Protein AF-A0A6V7LL19-F1 (afdb_monomer_lite)

pLDDT: mean 96.35, std 3.45, range [81.56, 98.5]

Radius of gyration: 12.12 Å; chains: 1; bounding box: 30×14×31 Å

Structure (mmCIF, N/CA/C/O backbone):
data_AF-A0A6V7LL19-F1
#
_entry.id   AF-A0A6V7LL19-F1
#
loop_
_atom_site.group_PDB
_atom_site.id
_atom_site.type_symbol
_atom_site.label_atom_id
_atom_site.label_alt_id
_atom_site.label_comp_id
_atom_site.label_asym_id
_atom_site.label_entity_id
_atom_site.label_seq_id
_atom_site.pdbx_PDB_ins_code
_atom_site.Cartn_x
_atom_site.Cartn_y
_atom_site.Cartn_z
_atom_site.occupancy
_atom_site.B_iso_or_equiv
_atom_site.auth_seq_id
_atom_site.auth_comp_id
_atom_site.auth_asym_id
_atom_site.auth_atom_id
_atom_site.pdbx_PDB_model_num
ATOM 1 N N . SER A 1 1 ? -17.262 6.172 5.614 1.00 81.56 1 SER A N 1
ATOM 2 C CA . SER A 1 1 ? -16.219 7.055 5.056 1.00 81.56 1 SER A CA 1
ATOM 3 C C . SER A 1 1 ? -14.985 6.918 5.922 1.00 81.56 1 SER A C 1
ATOM 5 O O . SER A 1 1 ? -15.149 6.731 7.119 1.00 81.56 1 SER A O 1
ATOM 7 N N . ASN A 1 2 ? -13.790 6.965 5.332 1.00 92.38 2 ASN A N 1
ATOM 8 C CA . ASN A 1 2 ? -12.537 7.022 6.091 1.00 92.38 2 ASN A CA 1
ATOM 9 C C . ASN A 1 2 ? -12.191 8.488 6.379 1.00 92.38 2 ASN A C 1
ATOM 11 O O . ASN A 1 2 ? -12.385 9.315 5.488 1.00 92.38 2 ASN A O 1
ATOM 15 N N . GLU A 1 3 ? -11.702 8.813 7.578 1.00 96.12 3 GLU A N 1
ATOM 16 C CA . GLU A 1 3 ? -11.284 10.187 7.907 1.00 96.12 3 GLU A CA 1
ATOM 17 C C . GLU A 1 3 ? -9.980 10.563 7.192 1.00 96.12 3 GLU A C 1
ATOM 19 O O . GLU A 1 3 ? -9.889 11.640 6.604 1.00 96.12 3 GLU A O 1
ATOM 24 N N . LEU A 1 4 ? -8.989 9.664 7.193 1.00 97.12 4 LEU A N 1
ATOM 25 C CA . LEU A 1 4 ? -7.734 9.830 6.464 1.00 97.12 4 LEU A CA 1
ATOM 26 C C . LEU A 1 4 ? -7.349 8.544 5.733 1.00 97.12 4 LEU A C 1
ATOM 28 O O . LEU A 1 4 ? -7.417 7.447 6.290 1.00 97.12 4 LEU A O 1
ATOM 32 N N . VAL A 1 5 ? -6.914 8.692 4.482 1.00 97.31 5 VAL A N 1
ATOM 33 C CA . VAL A 1 5 ? -6.424 7.589 3.652 1.00 97.31 5 VAL A CA 1
ATOM 34 C C . VAL A 1 5 ? -5.047 7.948 3.112 1.00 97.31 5 VAL A C 1
ATOM 36 O O . VAL A 1 5 ? -4.872 9.018 2.531 1.00 97.31 5 VAL A O 1
ATOM 39 N N . PHE A 1 6 ? -4.078 7.055 3.291 1.00 97.81 6 PHE A N 1
ATOM 40 C CA . PHE A 1 6 ? -2.729 7.198 2.755 1.00 97.81 6 PHE A CA 1
ATOM 41 C C . PHE A 1 6 ? -2.428 6.040 1.805 1.00 97.81 6 PHE A C 1
ATOM 43 O O . PHE A 1 6 ? -2.450 4.878 2.210 1.00 97.81 6 PHE A O 1
ATOM 50 N N . ILE A 1 7 ? -2.179 6.356 0.536 1.00 97.94 7 ILE A N 1
ATOM 51 C CA . ILE A 1 7 ? -1.971 5.362 -0.518 1.00 97.94 7 ILE A CA 1
ATOM 52 C C . ILE A 1 7 ? -0.532 5.435 -1.022 1.00 97.94 7 ILE A C 1
ATOM 54 O O . ILE A 1 7 ? -0.063 6.508 -1.399 1.00 97.94 7 ILE A O 1
ATOM 58 N N . ASN A 1 8 ? 0.145 4.288 -1.059 1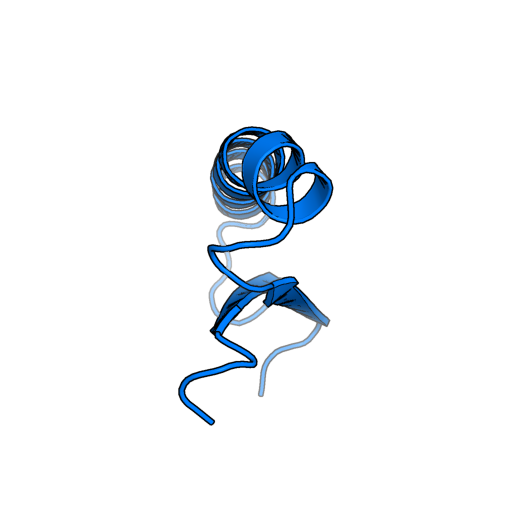.00 98.25 8 ASN A N 1
ATOM 59 C CA . ASN A 1 8 ? 1.406 4.115 -1.770 1.00 98.25 8 ASN A CA 1
ATOM 60 C C . ASN A 1 8 ? 1.134 3.580 -3.178 1.00 98.25 8 ASN A C 1
ATOM 62 O O . ASN A 1 8 ? 0.771 2.416 -3.345 1.00 98.25 8 ASN A O 1
ATOM 66 N N . PHE A 1 9 ? 1.312 4.444 -4.169 1.00 98.44 9 PHE A N 1
ATOM 67 C CA . PHE A 1 9 ? 1.314 4.082 -5.580 1.00 98.44 9 PHE A CA 1
ATOM 68 C C . PHE A 1 9 ? 2.715 3.600 -5.950 1.00 98.44 9 PHE A C 1
ATOM 70 O O . PHE A 1 9 ? 3.672 4.377 -5.885 1.00 98.44 9 PHE A O 1
ATOM 77 N N . TYR A 1 10 ? 2.849 2.321 -6.283 1.00 98.25 10 TYR A N 1
ATOM 78 C CA . TYR A 1 10 ? 4.142 1.665 -6.438 1.00 98.25 10 TYR A CA 1
ATOM 79 C C . TYR A 1 10 ? 4.222 0.867 -7.742 1.00 98.25 10 TYR A C 1
ATOM 81 O O . TYR A 1 10 ? 3.208 0.609 -8.376 1.00 98.25 10 TYR A O 1
ATOM 89 N N . ALA A 1 11 ? 5.437 0.489 -8.138 1.00 98.25 11 ALA A N 1
ATOM 90 C CA . ALA A 1 11 ? 5.679 -0.442 -9.236 1.00 98.25 11 ALA A CA 1
ATOM 91 C C . ALA A 1 11 ? 6.807 -1.406 -8.847 1.00 98.25 11 ALA A C 1
ATOM 93 O O . ALA A 1 11 ? 7.795 -0.982 -8.239 1.00 98.25 11 ALA A O 1
ATOM 94 N N . GLU A 1 12 ? 6.688 -2.683 -9.211 1.00 95.81 12 GLU A N 1
ATOM 95 C CA . GLU A 1 12 ? 7.628 -3.748 -8.808 1.00 95.81 12 GLU A CA 1
ATOM 96 C C . GLU A 1 12 ? 9.045 -3.539 -9.379 1.00 95.81 12 GLU A C 1
ATOM 98 O O . GLU A 1 12 ? 10.055 -3.891 -8.763 1.00 95.81 12 GLU A O 1
ATOM 103 N N . TRP A 1 13 ? 9.151 -2.907 -10.553 1.00 96.69 13 TRP A N 1
ATOM 104 C CA . TRP A 1 13 ? 10.437 -2.599 -11.189 1.00 96.69 13 TRP A CA 1
ATOM 105 C C . TRP A 1 13 ? 11.133 -1.364 -10.595 1.00 96.69 13 TRP A C 1
ATOM 107 O O . TRP A 1 13 ? 12.304 -1.105 -10.893 1.00 96.69 13 TRP A O 1
ATOM 117 N N . CYS A 1 14 ? 10.450 -0.584 -9.755 1.00 98.19 14 CYS A N 1
ATOM 118 C CA . CYS A 1 14 ? 11.003 0.634 -9.182 1.00 98.19 14 CYS A CA 1
ATOM 119 C C . CYS A 1 14 ? 11.835 0.327 -7.928 1.00 98.19 14 CYS A C 1
ATOM 121 O O . CYS A 1 14 ? 11.322 -0.064 -6.879 1.00 98.19 14 CYS A O 1
ATOM 123 N N . HIS A 1 15 ? 13.141 0.596 -7.999 1.00 98.12 15 HIS A N 1
ATOM 124 C CA . HIS A 1 15 ? 14.059 0.397 -6.874 1.00 98.12 15 HIS A CA 1
ATOM 125 C C . HIS A 1 15 ? 13.607 1.115 -5.588 1.00 98.12 15 HIS A C 1
ATOM 127 O O . HIS A 1 15 ? 13.661 0.537 -4.504 1.00 98.12 15 HIS A O 1
ATOM 133 N N . PHE A 1 16 ? 13.119 2.354 -5.697 1.00 98.19 16 PHE A N 1
ATOM 134 C CA . PHE A 1 16 ? 12.669 3.133 -4.539 1.00 98.19 16 PHE A CA 1
ATOM 135 C C . PHE A 1 16 ? 11.345 2.628 -3.961 1.00 98.19 16 PHE A C 1
ATOM 137 O O . PHE A 1 16 ? 11.168 2.671 -2.746 1.00 98.19 16 PHE A O 1
ATOM 144 N N . SER A 1 17 ? 10.446 2.105 -4.801 1.00 98.19 17 SER A N 1
ATOM 145 C CA . SER A 1 17 ? 9.222 1.442 -4.341 1.00 98.19 17 SER A CA 1
ATOM 146 C C . SER A 1 17 ? 9.553 0.221 -3.487 1.00 98.19 17 SER A C 1
ATOM 148 O O . SER A 1 17 ? 8.998 0.065 -2.401 1.00 98.19 17 SER A O 1
ATOM 150 N N . ASN A 1 18 ? 10.537 -0.572 -3.914 1.00 98.06 18 ASN A N 1
ATOM 151 C CA . ASN A 1 18 ? 10.990 -1.753 -3.179 1.00 98.06 18 ASN A CA 1
ATOM 152 C C . ASN A 1 18 ? 11.674 -1.396 -1.852 1.00 98.06 18 ASN A C 1
ATOM 154 O O . ASN A 1 18 ? 11.479 -2.086 -0.854 1.00 98.06 18 ASN A O 1
ATOM 158 N N . LEU A 1 19 ? 12.433 -0.293 -1.807 1.00 98.44 19 LEU A N 1
ATOM 159 C CA . LEU A 1 19 ? 12.995 0.221 -0.552 1.00 98.44 19 LEU A CA 1
ATOM 160 C C . LEU A 1 19 ? 11.915 0.748 0.404 1.00 98.44 19 LEU A C 1
ATOM 162 O O . LEU A 1 19 ? 12.047 0.593 1.617 1.00 98.44 19 LEU A O 1
ATOM 166 N N . LEU A 1 20 ? 10.855 1.367 -0.124 1.00 98.50 20 LEU A N 1
ATOM 167 C CA . LEU A 1 20 ? 9.757 1.906 0.677 1.00 98.50 20 LEU A CA 1
ATOM 168 C C . LEU A 1 20 ? 8.826 0.810 1.212 1.00 98.50 20 LEU A C 1
ATOM 170 O O . LEU A 1 20 ? 8.285 0.978 2.300 1.00 98.50 20 LEU A O 1
ATOM 174 N N . ALA A 1 21 ? 8.643 -0.296 0.487 1.00 98.25 21 ALA A N 1
ATOM 175 C CA . ALA A 1 21 ? 7.703 -1.364 0.836 1.00 98.25 21 ALA A CA 1
ATOM 176 C C . ALA A 1 21 ? 7.769 -1.827 2.311 1.00 98.25 21 ALA A C 1
ATOM 178 O O . ALA A 1 21 ? 6.741 -1.727 2.986 1.00 98.25 21 ALA A O 1
ATOM 179 N N . PRO A 1 22 ? 8.928 -2.243 2.869 1.00 98.25 22 PRO A N 1
ATOM 180 C CA . PRO A 1 22 ? 8.993 -2.675 4.268 1.00 98.25 22 PRO A CA 1
ATOM 181 C C . PRO A 1 22 ? 8.721 -1.536 5.260 1.00 98.25 22 PRO A C 1
ATOM 183 O O . PRO A 1 22 ? 8.099 -1.758 6.294 1.00 98.25 22 PRO A O 1
ATOM 186 N N . VAL A 1 23 ? 9.140 -0.307 4.936 1.00 98.38 23 VAL A N 1
ATOM 187 C CA . VAL A 1 23 ? 8.913 0.878 5.782 1.00 98.38 23 VAL A CA 1
ATOM 188 C C . VAL A 1 23 ? 7.431 1.252 5.806 1.00 98.38 23 VAL A C 1
ATOM 190 O O . VAL A 1 23 ? 6.895 1.645 6.841 1.00 98.38 23 VAL A O 1
ATOM 193 N N . PHE A 1 24 ? 6.751 1.125 4.667 1.00 98.50 24 PHE A N 1
ATOM 194 C CA . PHE A 1 24 ? 5.324 1.392 4.554 1.00 98.50 24 PHE A CA 1
ATOM 195 C C . PHE A 1 24 ? 4.495 0.354 5.316 1.00 98.50 24 PHE A C 1
ATOM 197 O O . PHE A 1 24 ? 3.538 0.728 5.994 1.00 98.50 24 PHE A O 1
ATOM 204 N N . ASP A 1 25 ? 4.880 -0.923 5.242 1.00 98.31 25 ASP A N 1
ATOM 205 C CA . ASP A 1 25 ? 4.211 -2.005 5.969 1.00 98.31 25 ASP A CA 1
ATOM 206 C C . ASP A 1 25 ? 4.386 -1.845 7.492 1.00 98.31 25 ASP A C 1
ATOM 208 O O . ASP A 1 25 ? 3.403 -1.906 8.231 1.00 98.31 25 ASP A O 1
ATOM 212 N N . GLU A 1 26 ? 5.592 -1.504 7.965 1.00 98.50 26 GLU A N 1
ATOM 213 C CA . GLU A 1 26 ? 5.835 -1.179 9.380 1.00 98.50 26 GLU A CA 1
ATOM 214 C C . GLU A 1 26 ? 5.001 0.029 9.843 1.00 98.50 26 GLU A C 1
ATOM 216 O O . GLU A 1 26 ? 4.372 0.004 10.904 1.00 98.50 26 GLU A O 1
ATOM 221 N N . ALA A 1 27 ? 4.948 1.092 9.035 1.00 98.12 27 ALA A N 1
ATOM 222 C CA . ALA A 1 27 ? 4.141 2.266 9.347 1.00 98.12 27 ALA A CA 1
ATOM 223 C C . ALA A 1 27 ? 2.644 1.924 9.434 1.00 98.12 27 ALA A C 1
ATOM 225 O O . ALA A 1 27 ? 1.963 2.428 10.330 1.00 98.12 27 ALA A O 1
ATOM 226 N N . ALA A 1 28 ? 2.134 1.053 8.559 1.00 97.88 28 ALA A N 1
ATOM 227 C CA . ALA A 1 28 ? 0.745 0.602 8.597 1.00 97.88 28 ALA A CA 1
ATOM 228 C C . ALA A 1 28 ? 0.410 -0.133 9.902 1.00 97.88 28 ALA A C 1
ATOM 230 O O . ALA A 1 28 ? -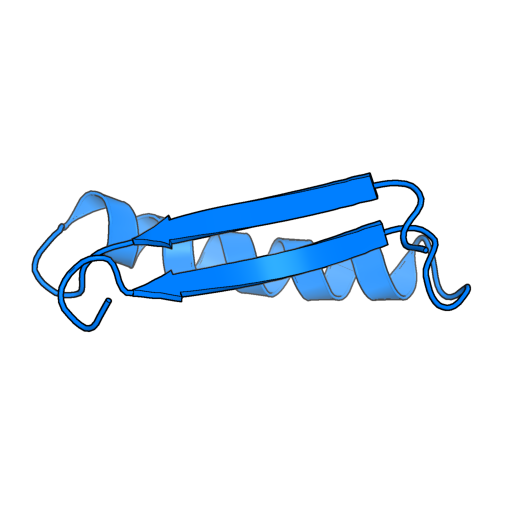0.628 0.152 10.512 1.00 97.88 28 ALA A O 1
ATOM 231 N N . ASP A 1 29 ? 1.306 -0.997 10.382 1.00 97.88 29 ASP A N 1
ATOM 232 C CA . ASP A 1 29 ? 1.143 -1.690 11.663 1.00 97.88 29 ASP A CA 1
ATOM 233 C C . ASP A 1 29 ? 1.152 -0.713 12.850 1.00 97.88 29 ASP A C 1
ATOM 235 O O . ASP A 1 29 ? 0.278 -0.775 13.724 1.00 97.88 29 ASP A O 1
ATOM 239 N N . LEU A 1 30 ? 2.082 0.248 12.859 1.00 98.00 30 LEU A N 1
ATOM 240 C CA . LEU A 1 30 ? 2.159 1.281 13.898 1.00 98.00 30 LEU A CA 1
ATOM 241 C C . LEU A 1 30 ? 0.917 2.180 13.914 1.00 98.00 30 LEU A C 1
ATOM 243 O O . LEU A 1 30 ? 0.408 2.525 14.983 1.00 98.00 30 LEU A O 1
ATOM 247 N N . ILE A 1 31 ? 0.407 2.556 12.741 1.00 96.81 31 ILE A N 1
ATOM 248 C CA . ILE A 1 31 ? -0.801 3.372 12.609 1.00 96.81 31 ILE A CA 1
ATOM 249 C C . ILE A 1 31 ? -2.030 2.604 13.086 1.00 96.81 31 ILE A C 1
ATOM 251 O O . ILE A 1 31 ? -2.817 3.162 13.849 1.00 96.81 31 ILE A O 1
ATOM 255 N N . LYS A 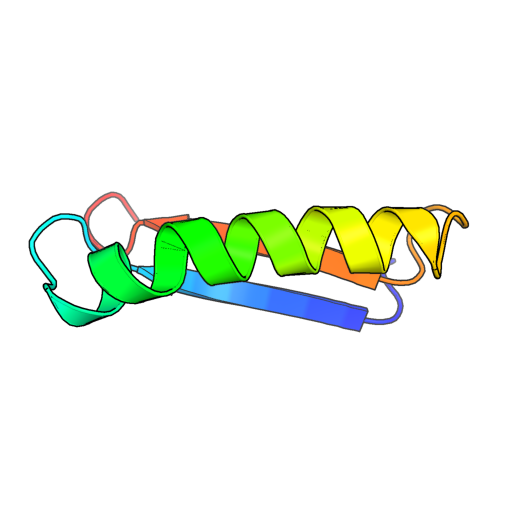1 32 ? -2.162 1.322 12.729 1.00 95.56 32 LYS A N 1
ATOM 256 C CA . LYS A 1 32 ? -3.252 0.462 13.205 1.00 95.56 32 LYS A CA 1
ATOM 257 C C . LYS A 1 32 ? -3.230 0.287 14.726 1.00 95.56 32 LYS A C 1
ATOM 259 O O . LYS A 1 32 ? -4.285 0.264 15.352 1.00 95.56 32 LYS A O 1
ATOM 264 N N . ALA A 1 33 ? -2.044 0.190 15.329 1.00 96.75 33 ALA A N 1
ATOM 265 C CA . ALA A 1 33 ? -1.895 0.120 16.782 1.00 96.75 33 ALA A CA 1
ATOM 266 C C . ALA A 1 33 ? -2.221 1.457 17.47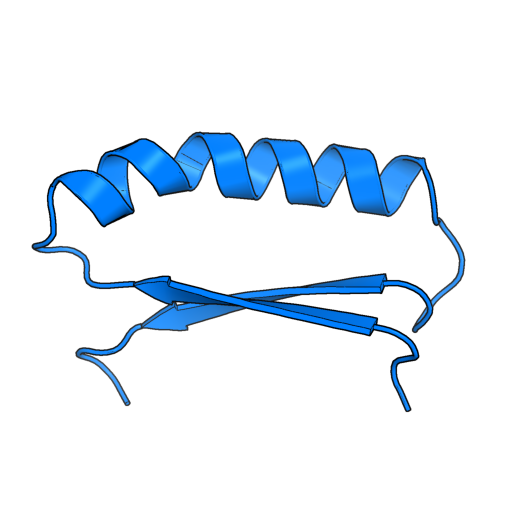5 1.00 96.75 33 ALA A C 1
ATOM 268 O O . ALA A 1 33 ? -2.817 1.469 18.552 1.00 96.75 33 ALA A O 1
ATOM 269 N N . LYS A 1 34 ? -1.834 2.585 16.867 1.00 97.00 34 LYS A N 1
ATOM 270 C CA . LYS A 1 34 ? -2.031 3.932 17.425 1.00 97.00 34 LYS A CA 1
ATOM 271 C C . LYS A 1 34 ? -3.463 4.451 17.273 1.00 97.00 34 LYS A C 1
ATOM 273 O O . LYS A 1 34 ? -3.932 5.184 18.140 1.00 97.00 34 LYS A O 1
ATOM 278 N N . PHE A 1 35 ? -4.129 4.089 16.182 1.00 95.88 35 PHE A N 1
ATOM 279 C CA . PHE A 1 35 ? -5.493 4.487 15.838 1.00 95.88 35 PHE A CA 1
ATOM 280 C C . PHE A 1 35 ? -6.332 3.228 15.581 1.00 95.88 35 PHE A C 1
ATOM 282 O O . PHE A 1 35 ? -6.601 2.887 14.427 1.00 95.88 35 PHE A O 1
ATOM 289 N N . PRO A 1 36 ? -6.701 2.489 16.642 1.00 94.12 36 PRO A N 1
ATOM 290 C CA . PRO A 1 36 ? -7.415 1.222 16.513 1.00 94.12 36 PRO A CA 1
ATOM 291 C C . PRO A 1 36 ? -8.865 1.394 16.042 1.00 94.12 36 PRO A C 1
ATOM 293 O O . PRO A 1 36 ? -9.517 0.405 15.702 1.00 94.12 36 PRO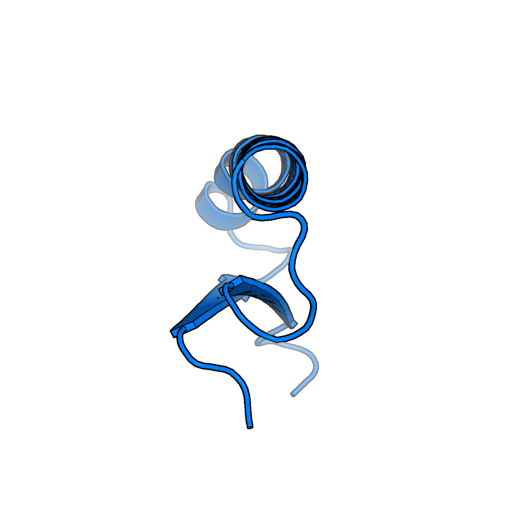 A O 1
ATOM 296 N N . GLU A 1 37 ? -9.404 2.617 16.057 1.00 94.81 37 GLU A N 1
ATOM 297 C CA . GLU A 1 37 ? -10.774 2.871 15.639 1.00 94.81 37 GLU A CA 1
ATOM 298 C C . GLU A 1 37 ? -10.945 2.608 14.135 1.00 94.81 37 GLU A C 1
ATOM 300 O O . GLU A 1 37 ? -10.188 3.131 13.306 1.00 94.81 37 GLU A O 1
ATOM 305 N N . PRO A 1 38 ? -11.965 1.826 13.746 1.00 89.56 38 PRO A N 1
ATOM 306 C CA . PRO A 1 38 ? -12.218 1.555 12.343 1.00 89.56 38 PRO A CA 1
ATOM 307 C C . PRO A 1 38 ? -12.529 2.857 11.597 1.00 89.56 38 PRO A C 1
ATOM 309 O O . PRO A 1 38 ? -13.226 3.732 12.107 1.00 89.56 38 PRO A O 1
ATOM 312 N N . ASN A 1 39 ? -12.055 2.953 10.354 1.00 91.62 39 ASN A N 1
ATOM 313 C CA . ASN A 1 39 ? -12.248 4.095 9.451 1.00 91.62 39 ASN A CA 1
ATOM 314 C C . ASN A 1 39 ? -11.593 5.423 9.891 1.00 91.62 39 ASN A C 1
ATOM 316 O O . ASN A 1 39 ? -11.827 6.446 9.246 1.00 91.62 39 ASN A O 1
ATOM 320 N N . ARG A 1 40 ? -10.753 5.435 10.936 1.00 94.56 40 ARG A N 1
ATOM 321 C CA . ARG A 1 40 ? -9.997 6.632 11.336 1.00 94.56 40 ARG A CA 1
ATOM 322 C C . ARG A 1 40 ? -8.816 6.886 10.397 1.00 94.56 40 ARG A C 1
ATOM 324 O O . ARG A 1 40 ? -8.765 7.908 9.720 1.00 94.56 40 ARG A O 1
ATOM 331 N N . VAL A 1 41 ? -7.898 5.926 10.292 1.00 96.56 41 VAL A N 1
ATOM 332 C CA . VAL A 1 41 ? -6.769 5.989 9.352 1.00 96.56 41 VAL A CA 1
ATOM 333 C C . VAL A 1 41 ? -6.677 4.685 8.573 1.00 96.56 41 VAL A C 1
ATOM 335 O O . VAL A 1 41 ? -6.601 3.611 9.164 1.00 96.56 41 VAL A O 1
ATOM 338 N N . VAL A 1 42 ? -6.670 4.779 7.245 1.00 96.38 42 VAL A N 1
ATOM 339 C CA . VAL A 1 42 ? -6.490 3.634 6.346 1.00 96.38 42 VAL A CA 1
ATOM 340 C C . VAL A 1 42 ? -5.218 3.827 5.535 1.00 96.38 42 VAL A C 1
ATOM 342 O O . VAL A 1 42 ? -5.024 4.869 4.914 1.00 96.38 42 VAL A O 1
ATOM 345 N N . MET A 1 43 ? -4.361 2.810 5.523 1.00 97.62 43 MET A N 1
ATOM 346 C CA . MET A 1 43 ? -3.180 2.759 4.666 1.00 97.62 43 MET A CA 1
ATOM 347 C C . MET A 1 43 ? -3.385 1.687 3.598 1.00 97.62 43 MET A C 1
ATOM 349 O O . MET A 1 43 ? -3.856 0.593 3.906 1.00 97.62 43 MET A O 1
ATOM 353 N N . GLY A 1 44 ? -3.075 2.013 2.346 1.00 97.25 44 GLY A N 1
ATOM 354 C CA . GLY A 1 44 ? -3.269 1.128 1.199 1.00 97.25 44 GLY A CA 1
ATOM 355 C C . GLY A 1 44 ? -2.118 1.207 0.204 1.00 97.25 44 GLY A C 1
ATOM 356 O O . GLY A 1 44 ? -1.332 2.154 0.219 1.00 97.25 44 GLY A O 1
ATOM 357 N N . LYS A 1 45 ? -2.025 0.201 -0.665 1.00 98.06 45 LYS A N 1
ATOM 358 C CA . LYS A 1 45 ? -1.035 0.119 -1.743 1.00 98.06 45 LYS A CA 1
ATOM 359 C C . LYS A 1 45 ? -1.767 -0.110 -3.061 1.00 98.06 45 LYS A C 1
ATOM 361 O O . LYS A 1 45 ? -2.755 -0.841 -3.071 1.00 98.06 45 LYS A O 1
ATOM 366 N N . VAL A 1 46 ? -1.300 0.529 -4.127 1.00 98.38 46 VAL A N 1
ATOM 367 C CA . VAL A 1 46 ? -1.839 0.390 -5.485 1.00 98.38 46 VAL A CA 1
ATOM 368 C C . VAL A 1 46 ? -0.674 0.116 -6.426 1.00 98.38 46 VAL A C 1
ATOM 370 O O . VAL A 1 46 ? 0.292 0.880 -6.432 1.00 98.38 46 VAL A O 1
ATOM 373 N N . ASP A 1 47 ? -0.771 -0.977 -7.176 1.00 97.88 47 ASP A N 1
ATOM 374 C CA . ASP A 1 47 ? 0.195 -1.344 -8.208 1.00 97.88 47 ASP A CA 1
ATOM 375 C C . ASP A 1 47 ? -0.101 -0.547 -9.485 1.00 97.88 47 ASP A C 1
ATOM 377 O O . ASP A 1 47 ? -1.129 -0.740 -10.124 1.00 97.88 47 ASP A O 1
ATOM 381 N N . CYS A 1 48 ? 0.791 0.371 -9.846 1.00 97.38 48 CYS A N 1
ATOM 382 C CA . CYS A 1 48 ? 0.627 1.240 -11.007 1.00 97.38 48 CYS A CA 1
ATOM 383 C C . CYS A 1 48 ? 0.774 0.520 -12.352 1.00 97.38 48 CYS A C 1
ATOM 385 O O . CYS A 1 48 ? 0.403 1.106 -13.365 1.00 97.38 48 CYS A O 1
ATOM 387 N N . ASP A 1 49 ? 1.358 -0.681 -12.389 1.00 95.12 49 ASP A N 1
ATOM 388 C CA . ASP A 1 49 ? 1.493 -1.444 -13.634 1.00 95.12 49 ASP A CA 1
ATOM 389 C C . ASP A 1 49 ? 0.257 -2.320 -13.902 1.00 95.12 49 ASP A C 1
ATOM 391 O O . ASP A 1 49 ? -0.005 -2.685 -15.051 1.00 95.12 49 ASP A O 1
ATOM 395 N N . ALA A 1 50 ? -0.481 -2.687 -12.850 1.00 94.12 50 ALA A N 1
ATOM 396 C CA . ALA A 1 50 ? -1.659 -3.549 -12.933 1.00 94.12 50 ALA A CA 1
ATOM 397 C C . ALA A 1 50 ? -2.979 -2.788 -13.156 1.00 94.12 50 ALA A C 1
ATOM 399 O O . ALA A 1 50 ? -3.949 -3.400 -13.614 1.00 94.12 50 ALA A O 1
ATOM 400 N N . GLU A 1 51 ? -3.019 -1.495 -12.825 1.00 82.56 51 GLU A N 1
ATOM 401 C CA . GLU A 1 51 ? -4.200 -0.620 -12.940 1.00 82.56 51 GLU A CA 1
ATOM 402 C C . GLU A 1 51 ? -4.277 0.166 -14.260 1.00 82.56 51 GLU A C 1
ATOM 404 O O . GLU A 1 51 ? -3.226 0.594 -14.790 1.00 82.56 51 GLU A O 1
#

Organism: NCBI:txid1563983

Sequence (51 aa):
SNELVFINFYAEWCHFSNLLAPVFDEAADLIKAKFPEPNRVVMGKVDCDAE

InterPro domains:
  IPR013766 Thioredoxin domain [PF00085] (2-50)
  IPR036249 Thioredoxin-like superfamily [SSF52833] (2-50)
  IPR052643 Endoplasmic reticulum resident protein 44 [PTHR46295] (2-50)

Secondary structure (DSSP, 8-state):
--SEEEEEEE-TT-HHHHHHHHHHHHHHHHHHHH--STTTEEE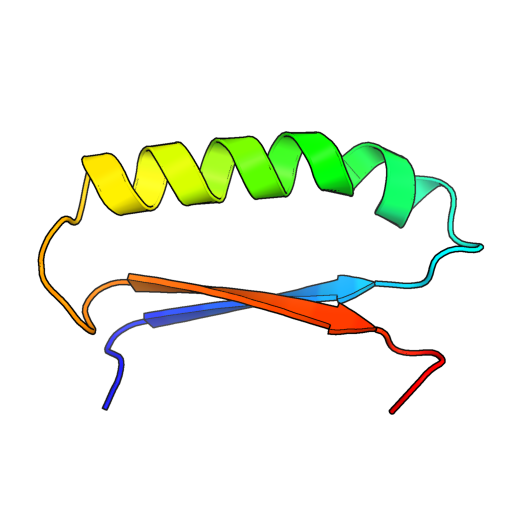EEEETTT-

Foldseek 3Di:
DAQEEAEAAAEPPDPVRVVCVVVLVVVQVVCCVVCVDPRDYYYYYDHPVVD